Protein AF-A0A9X1B698-F1 (afdb_monomer)

Sequence (130 aa):
MTTLTLELSDTLVNRAGGAARTLHRPLEDVLAAMLDGVLPALDDVPDDMQAELVEMTWWDDATLMKAADALLSEAEQQRLAQFSVKAPLSDAEHAELDALRAEYGKITLRKARAMALLSIRSGQRLLADT

pLDDT: mean 89.61, std 9.72, range [42.75, 96.94]

Nearest PDB structures (foldseek):
  6aj4-assembly4_G  TM=5.627E-01  e=3.089E+00  Homo sapiens
  5lm5-assembly1_A  TM=5.470E-01  e=4.020E+00  Saccharomyces cerevisiae

Structure (mmCIF, N/CA/C/O backbone):
data_AF-A0A9X1B698-F1
#
_entry.id   AF-A0A9X1B698-F1
#
loop_
_atom_site.group_PDB
_atom_site.id
_atom_site.type_symbol
_atom_site.label_atom_id
_atom_site.label_alt_id
_atom_site.label_comp_id
_atom_site.label_asym_id
_atom_site.label_entity_id
_atom_site.label_seq_id
_atom_site.pdbx_PDB_ins_code
_atom_site.Cartn_x
_atom_site.Cartn_y
_atom_site.Cartn_z
_atom_site.occupancy
_atom_site.B_iso_or_equiv
_atom_site.auth_seq_id
_atom_site.auth_comp_id
_atom_site.auth_asym_id
_atom_site.auth_atom_id
_atom_site.pdbx_PDB_model_num
ATOM 1 N N . MET A 1 1 ? 3.261 -20.631 -21.103 1.00 68.75 1 MET A N 1
ATOM 2 C CA . MET A 1 1 ? 3.751 -19.263 -21.367 1.00 68.75 1 MET A CA 1
ATOM 3 C C . MET A 1 1 ? 2.838 -18.641 -22.400 1.00 68.75 1 MET A C 1
ATOM 5 O O . MET A 1 1 ? 2.509 -19.324 -23.363 1.00 68.75 1 MET A O 1
ATOM 9 N N . THR A 1 2 ? 2.406 -17.405 -22.173 1.00 83.88 2 THR A N 1
ATOM 10 C CA . THR A 1 2 ? 1.501 -16.677 -23.071 1.00 83.88 2 THR A CA 1
ATOM 11 C C . THR A 1 2 ? 2.274 -15.514 -23.678 1.00 83.88 2 THR A C 1
ATOM 13 O O . THR A 1 2 ? 2.942 -14.790 -22.946 1.00 83.88 2 THR A O 1
ATOM 16 N N . THR A 1 3 ? 2.209 -15.347 -24.998 1.00 85.88 3 THR A N 1
ATOM 17 C CA . THR A 1 3 ? 2.878 -14.249 -25.711 1.00 85.88 3 THR A CA 1
ATOM 18 C C . THR A 1 3 ? 1.846 -13.206 -26.113 1.00 85.88 3 THR A C 1
ATOM 20 O O . THR A 1 3 ? 0.818 -13.545 -26.697 1.00 85.88 3 THR A O 1
ATOM 23 N N . LEU A 1 4 ? 2.132 -11.943 -25.803 1.00 87.62 4 LEU A N 1
ATOM 24 C CA . LEU A 1 4 ? 1.308 -10.787 -26.140 1.00 87.62 4 LEU A CA 1
ATOM 25 C C . LEU A 1 4 ? 2.163 -9.786 -26.926 1.00 87.62 4 LEU A C 1
ATOM 27 O O . LEU A 1 4 ? 3.294 -9.504 -26.532 1.00 87.62 4 LEU A O 1
ATOM 31 N N . THR A 1 5 ? 1.624 -9.235 -28.011 1.00 91.75 5 THR A N 1
ATOM 32 C CA . THR A 1 5 ? 2.234 -8.108 -28.730 1.00 91.75 5 THR A CA 1
ATOM 33 C C . THR A 1 5 ? 1.588 -6.813 -28.251 1.00 91.75 5 THR A C 1
ATOM 35 O O . THR A 1 5 ? 0.363 -6.705 -28.230 1.00 91.75 5 THR A O 1
ATOM 38 N N . LEU A 1 6 ? 2.412 -5.846 -27.848 1.00 88.31 6 LEU A N 1
ATOM 39 C CA . LEU A 1 6 ? 1.985 -4.543 -27.345 1.00 88.31 6 LEU A CA 1
ATOM 40 C C . LEU A 1 6 ? 2.548 -3.440 -28.236 1.00 88.31 6 LEU A C 1
ATOM 42 O O . LEU A 1 6 ? 3.748 -3.417 -28.502 1.00 88.31 6 LEU A O 1
ATOM 46 N N . GLU A 1 7 ? 1.696 -2.498 -28.622 1.00 92.75 7 GLU A N 1
ATOM 47 C CA . GLU A 1 7 ? 2.129 -1.233 -29.213 1.00 92.75 7 GLU A CA 1
ATOM 48 C C . GLU A 1 7 ? 2.458 -0.259 -28.075 1.00 92.75 7 GLU A C 1
ATOM 50 O O . GLU A 1 7 ? 1.590 0.100 -27.276 1.00 92.75 7 GLU A O 1
ATOM 55 N N . LEU A 1 8 ? 3.727 0.137 -27.966 1.00 89.12 8 LEU A N 1
ATOM 56 C CA . LEU A 1 8 ? 4.228 1.033 -26.922 1.00 89.12 8 LEU A CA 1
ATOM 57 C C . LEU A 1 8 ? 4.744 2.324 -27.554 1.00 89.12 8 LEU A C 1
ATOM 59 O O . LEU A 1 8 ? 5.263 2.315 -28.666 1.00 89.12 8 LEU A O 1
ATOM 63 N N . SER A 1 9 ? 4.651 3.441 -26.832 1.00 93.19 9 SER A N 1
ATOM 64 C CA . SER A 1 9 ? 5.232 4.695 -27.316 1.00 93.19 9 SER A CA 1
ATOM 65 C C . SER A 1 9 ? 6.758 4.608 -27.390 1.00 93.19 9 SER A C 1
ATOM 67 O O . SER A 1 9 ? 7.401 4.025 -26.510 1.00 93.19 9 SER A O 1
ATOM 69 N N . ASP A 1 10 ? 7.355 5.275 -28.381 1.00 92.75 10 ASP A N 1
ATOM 70 C CA . ASP A 1 10 ? 8.815 5.347 -28.534 1.00 92.75 10 ASP A CA 1
ATOM 71 C C . ASP A 1 10 ? 9.502 5.835 -27.252 1.00 92.75 10 ASP A C 1
ATOM 73 O O . ASP A 1 10 ? 10.577 5.366 -26.878 1.00 92.75 10 ASP A O 1
ATOM 77 N N . THR A 1 11 ? 8.870 6.765 -26.531 1.00 91.75 11 THR A N 1
ATOM 78 C CA . THR A 1 11 ? 9.372 7.269 -25.248 1.00 91.75 11 THR A CA 1
ATOM 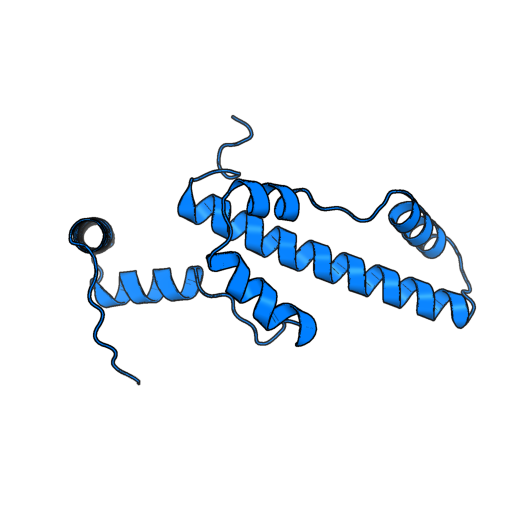79 C C . THR A 1 11 ? 9.497 6.158 -24.204 1.00 91.75 11 THR A C 1
ATOM 81 O O . THR A 1 11 ? 10.506 6.100 -23.496 1.00 91.75 11 THR A O 1
ATOM 84 N N . LEU A 1 12 ? 8.501 5.273 -24.104 1.00 88.50 12 LEU A N 1
ATOM 85 C CA . LEU A 1 12 ? 8.515 4.164 -23.153 1.00 88.50 12 LEU A CA 1
ATOM 86 C C . LEU A 1 12 ? 9.550 3.107 -23.552 1.00 88.50 12 LEU A C 1
ATOM 88 O O . LEU A 1 12 ? 10.337 2.683 -22.703 1.00 88.50 12 LEU A O 1
ATOM 92 N N . VAL A 1 13 ? 9.609 2.751 -24.839 1.00 92.38 13 VAL A N 1
ATOM 93 C CA . VAL A 1 13 ? 10.596 1.797 -25.374 1.00 92.38 13 VAL A CA 1
ATOM 94 C C . VAL A 1 13 ? 12.021 2.293 -25.125 1.00 92.38 13 VAL A C 1
ATOM 96 O O . VAL A 1 13 ? 12.866 1.540 -24.642 1.00 92.38 13 VAL A O 1
ATOM 99 N N . ASN A 1 14 ? 12.288 3.579 -25.364 1.00 92.69 14 ASN A N 1
ATOM 100 C CA . ASN A 1 14 ? 13.604 4.170 -25.128 1.00 92.69 14 ASN A CA 1
ATOM 101 C C . ASN A 1 14 ? 13.995 4.168 -23.644 1.00 92.69 14 ASN A C 1
ATOM 103 O O . ASN A 1 14 ? 15.144 3.857 -23.315 1.00 92.69 14 ASN A O 1
ATOM 107 N N . ARG A 1 15 ? 13.051 4.474 -22.742 1.00 89.75 15 ARG A N 1
ATOM 108 C CA . ARG A 1 15 ? 13.283 4.444 -21.289 1.00 89.75 15 ARG A CA 1
ATOM 109 C C . ARG A 1 15 ? 13.585 3.026 -20.803 1.00 89.75 15 ARG A C 1
ATOM 111 O O . ARG A 1 15 ? 14.597 2.819 -20.133 1.00 89.75 15 ARG A O 1
ATOM 118 N N . ALA A 1 16 ? 12.749 2.057 -21.175 1.00 91.12 16 ALA A N 1
ATOM 119 C CA . ALA A 1 16 ? 12.940 0.655 -20.814 1.00 91.12 16 ALA A CA 1
ATOM 120 C C . ALA A 1 16 ? 14.239 0.090 -21.417 1.00 91.12 16 ALA A C 1
ATOM 122 O O . ALA A 1 16 ? 15.006 -0.572 -20.722 1.00 91.12 16 ALA A O 1
ATOM 123 N N . GLY A 1 17 ? 14.558 0.446 -22.667 1.00 93.19 17 GLY A N 1
ATOM 124 C CA . GLY A 1 17 ? 15.819 0.089 -23.318 1.00 93.19 17 GLY A CA 1
ATOM 125 C C . GLY A 1 17 ? 17.049 0.686 -22.629 1.00 93.19 17 GLY A C 1
ATOM 126 O O . GLY A 1 17 ? 18.099 0.047 -22.580 1.00 93.19 17 GLY A O 1
ATOM 127 N N . GLY A 1 18 ? 16.932 1.891 -22.061 1.00 92.81 18 GLY A N 1
ATOM 128 C CA . GLY A 1 18 ? 17.961 2.479 -21.202 1.00 92.81 18 GLY A CA 1
ATOM 129 C C . GLY A 1 18 ? 18.237 1.616 -19.972 1.00 92.81 18 GLY A C 1
ATOM 130 O O . GLY A 1 18 ? 19.379 1.216 -19.756 1.00 92.81 18 GLY A O 1
ATOM 131 N N . ALA A 1 19 ? 17.186 1.260 -19.230 1.00 91.00 19 ALA A N 1
ATOM 132 C CA . ALA A 1 19 ? 17.294 0.387 -18.061 1.00 91.00 19 ALA A CA 1
ATOM 133 C C . ALA A 1 19 ? 17.860 -0.999 -18.417 1.00 91.00 19 ALA A C 1
ATOM 135 O O . ALA A 1 19 ? 18.759 -1.483 -17.735 1.00 91.00 19 ALA A O 1
ATOM 136 N N . ALA A 1 20 ? 17.406 -1.601 -19.519 1.00 94.75 20 ALA A N 1
ATOM 137 C CA . ALA A 1 20 ? 17.899 -2.882 -20.027 1.00 94.75 20 ALA A CA 1
ATOM 138 C C . ALA A 1 20 ? 19.412 -2.866 -20.291 1.00 94.75 20 ALA A C 1
ATOM 140 O O . ALA A 1 20 ? 20.134 -3.756 -19.839 1.00 94.75 20 ALA A O 1
ATOM 141 N N . ARG A 1 21 ? 19.921 -1.807 -20.939 1.00 96.06 21 ARG A N 1
ATOM 142 C CA . ARG A 1 21 ? 21.364 -1.634 -21.166 1.00 96.06 21 ARG A CA 1
ATOM 143 C C . ARG A 1 21 ? 22.139 -1.454 -19.864 1.00 96.06 21 ARG A C 1
ATOM 145 O O . ARG A 1 21 ? 23.179 -2.083 -19.708 1.00 96.06 21 ARG A O 1
ATOM 152 N N . THR A 1 22 ? 21.639 -0.631 -18.940 1.00 95.38 22 THR A N 1
ATOM 153 C CA . THR A 1 22 ? 22.283 -0.391 -17.636 1.00 95.38 22 THR A CA 1
ATOM 154 C C . THR A 1 22 ? 22.335 -1.651 -16.776 1.00 95.38 22 THR A C 1
ATOM 156 O O . THR A 1 22 ? 23.330 -1.893 -16.101 1.00 95.38 22 THR A O 1
ATOM 159 N N . LEU A 1 23 ? 21.274 -2.457 -16.800 1.00 92.38 23 LEU A N 1
ATOM 160 C CA . LEU A 1 23 ? 21.160 -3.681 -16.008 1.00 92.38 23 LEU A CA 1
ATOM 161 C C . LEU A 1 23 ? 21.742 -4.913 -16.713 1.00 92.38 23 LEU A C 1
ATOM 163 O O . LEU A 1 23 ? 21.745 -5.989 -16.120 1.00 92.38 23 LEU A O 1
ATOM 167 N N . HIS A 1 24 ? 22.209 -4.772 -17.960 1.00 95.12 24 HIS A N 1
ATOM 168 C CA . HIS A 1 24 ? 22.626 -5.877 -18.827 1.00 95.12 24 HIS A CA 1
ATOM 169 C C . HIS A 1 24 ? 21.574 -6.995 -18.920 1.00 95.12 24 HIS A C 1
ATOM 171 O O . HIS A 1 24 ? 21.894 -8.179 -18.827 1.00 95.12 24 HIS A O 1
ATOM 177 N N . ARG A 1 25 ? 20.304 -6.610 -19.095 1.00 94.81 25 ARG A N 1
ATOM 178 C CA . ARG A 1 25 ? 19.171 -7.537 -19.220 1.00 94.81 25 ARG A CA 1
ATOM 179 C C . ARG A 1 25 ? 18.447 -7.370 -20.555 1.00 94.81 25 ARG A C 1
ATOM 181 O O . ARG A 1 25 ? 18.474 -6.271 -21.112 1.00 94.81 25 ARG A O 1
ATOM 188 N N . PRO A 1 26 ? 17.787 -8.426 -21.060 1.00 94.69 26 PRO A N 1
ATOM 189 C CA . PRO A 1 26 ? 16.848 -8.311 -22.170 1.00 94.69 26 PRO A CA 1
ATOM 190 C C . PRO A 1 26 ? 15.742 -7.290 -21.870 1.00 94.69 26 PRO A C 1
ATOM 192 O O . PRO A 1 26 ? 15.358 -7.087 -20.715 1.00 94.69 26 PRO A O 1
ATOM 195 N N . LEU A 1 27 ? 15.234 -6.628 -22.911 1.00 91.44 27 LEU A N 1
ATOM 196 C CA . LEU A 1 27 ? 14.196 -5.604 -22.763 1.00 91.44 27 LEU A CA 1
ATOM 197 C C . LEU A 1 27 ? 12.900 -6.213 -22.215 1.00 91.44 27 LEU A C 1
ATOM 199 O O . LEU A 1 27 ? 12.253 -5.620 -21.355 1.00 91.44 27 LEU A O 1
ATOM 203 N N . GLU A 1 28 ? 12.552 -7.400 -22.699 1.00 91.62 28 GLU A N 1
ATOM 204 C CA . GLU A 1 28 ? 11.397 -8.179 -22.279 1.00 91.62 28 GLU A CA 1
ATOM 205 C C . GLU A 1 28 ? 11.434 -8.514 -20.785 1.00 91.62 28 GLU A C 1
ATOM 207 O O . GLU A 1 28 ? 10.413 -8.372 -20.119 1.00 91.62 28 GLU A O 1
ATOM 212 N N . ASP A 1 29 ? 12.605 -8.845 -20.234 1.00 91.62 29 ASP A N 1
ATOM 213 C CA . ASP A 1 29 ? 12.763 -9.152 -18.809 1.00 91.62 29 ASP A CA 1
ATOM 214 C C . ASP A 1 29 ? 12.543 -7.905 -17.950 1.00 91.62 29 ASP A C 1
ATOM 216 O O . ASP A 1 29 ? 11.907 -7.965 -16.898 1.00 91.62 29 ASP A O 1
ATOM 220 N N . VAL A 1 30 ? 13.052 -6.755 -18.403 1.00 91.25 30 VAL A N 1
ATOM 221 C CA . VAL A 1 30 ? 12.843 -5.475 -17.715 1.00 91.25 30 VAL A CA 1
ATOM 222 C C . VAL A 1 30 ? 11.370 -5.082 -17.750 1.00 91.25 30 VAL A C 1
ATOM 224 O O . VAL A 1 30 ? 10.819 -4.700 -16.720 1.00 91.25 30 VAL A O 1
ATOM 227 N N . LEU A 1 31 ? 10.721 -5.186 -18.913 1.00 90.56 31 LEU A N 1
ATOM 228 C CA . LEU A 1 31 ? 9.301 -4.868 -19.056 1.00 90.56 31 LEU A CA 1
ATOM 229 C C . LEU A 1 31 ? 8.428 -5.810 -18.220 1.00 90.56 31 LEU A C 1
ATOM 231 O O . LEU A 1 31 ? 7.538 -5.331 -17.522 1.00 90.56 31 LEU A O 1
ATOM 235 N N . ALA A 1 32 ? 8.706 -7.116 -18.236 1.00 89.38 32 ALA A N 1
ATOM 236 C CA . ALA A 1 32 ? 7.987 -8.097 -17.431 1.00 89.38 32 ALA A CA 1
ATOM 237 C C . ALA A 1 32 ? 8.120 -7.800 -15.931 1.00 89.38 32 ALA A C 1
ATOM 239 O O . ALA A 1 32 ? 7.109 -7.728 -15.241 1.00 89.38 32 ALA A O 1
ATOM 240 N N . ALA A 1 33 ? 9.337 -7.537 -15.443 1.00 86.62 33 ALA A N 1
ATOM 241 C CA . ALA A 1 33 ? 9.564 -7.198 -14.038 1.00 86.62 33 ALA A CA 1
ATOM 242 C C . ALA A 1 33 ? 8.873 -5.885 -13.622 1.00 86.62 33 ALA A C 1
ATOM 244 O O . ALA A 1 33 ? 8.347 -5.785 -12.516 1.00 86.62 33 ALA A O 1
ATOM 245 N N . MET A 1 34 ? 8.845 -4.872 -14.498 1.00 85.25 34 MET A N 1
ATOM 246 C CA . MET A 1 34 ? 8.114 -3.632 -14.210 1.00 85.25 34 MET A CA 1
ATOM 247 C C . MET A 1 34 ? 6.598 -3.846 -14.190 1.00 85.25 34 MET A C 1
ATOM 249 O O . MET A 1 34 ? 5.924 -3.278 -13.334 1.00 85.25 34 MET A O 1
ATOM 253 N N . LEU A 1 35 ? 6.058 -4.654 -15.108 1.00 85.62 35 LEU A N 1
ATOM 254 C CA . LEU A 1 35 ? 4.634 -4.996 -15.122 1.00 85.62 35 LEU A CA 1
ATOM 255 C C . LEU A 1 35 ? 4.237 -5.776 -13.865 1.00 85.62 35 LEU A C 1
ATOM 257 O O . LEU A 1 35 ? 3.212 -5.452 -13.274 1.00 85.62 35 LEU A O 1
ATOM 261 N N . ASP A 1 36 ? 5.073 -6.718 -13.426 1.00 82.94 36 ASP A N 1
ATOM 262 C CA . ASP A 1 36 ? 4.875 -7.492 -12.193 1.00 82.94 36 ASP A CA 1
ATOM 263 C C . ASP A 1 36 ? 4.856 -6.591 -10.946 1.00 82.94 36 ASP A C 1
ATOM 265 O O . ASP A 1 36 ? 4.021 -6.749 -10.065 1.00 82.94 36 ASP A O 1
ATOM 269 N N . GLY A 1 37 ? 5.712 -5.563 -10.903 1.00 76.81 37 GLY A N 1
ATOM 270 C CA . GLY A 1 37 ? 5.705 -4.585 -9.809 1.00 76.81 37 GLY A CA 1
ATOM 271 C C . GLY A 1 37 ? 4.524 -3.603 -9.834 1.00 76.81 37 GLY A C 1
ATOM 272 O O . GLY A 1 37 ? 4.135 -3.070 -8.793 1.00 76.81 37 GLY A O 1
ATOM 273 N N . VAL A 1 38 ? 3.957 -3.321 -11.012 1.00 79.06 38 VAL A N 1
ATOM 274 C CA . VAL A 1 38 ? 2.838 -2.373 -11.165 1.00 79.06 38 VAL A CA 1
ATOM 275 C C . VAL A 1 38 ? 1.490 -3.055 -10.973 1.00 79.06 38 VAL A C 1
ATOM 277 O O . VAL A 1 38 ? 0.577 -2.442 -10.410 1.00 79.06 38 VAL A O 1
ATOM 280 N N . LEU A 1 39 ? 1.330 -4.292 -11.432 1.00 82.06 39 LEU A N 1
ATOM 281 C CA . LEU A 1 39 ? 0.098 -5.053 -11.263 1.00 82.06 39 LEU A CA 1
ATOM 282 C C . LEU A 1 39 ? 0.046 -5.619 -9.836 1.00 82.06 39 LEU A C 1
ATOM 284 O O . LEU A 1 39 ? 1.009 -6.227 -9.385 1.00 82.06 39 LEU A O 1
ATOM 288 N N . PRO A 1 40 ? -1.036 -5.385 -9.077 1.00 78.44 40 PRO A N 1
ATOM 289 C CA . PRO A 1 40 ? -1.120 -5.899 -7.721 1.00 78.44 40 PRO A CA 1
ATOM 290 C C . PRO A 1 40 ? -1.304 -7.420 -7.760 1.00 78.44 40 PRO A C 1
ATOM 292 O O . PRO A 1 40 ? -2.126 -7.921 -8.527 1.00 78.44 40 PRO A O 1
ATOM 295 N N . ALA A 1 41 ? -0.593 -8.144 -6.897 1.00 81.94 41 ALA A N 1
ATOM 296 C CA . ALA A 1 41 ? -0.978 -9.510 -6.562 1.00 81.94 41 ALA A CA 1
ATOM 297 C C . ALA A 1 41 ? -2.317 -9.466 -5.809 1.00 81.94 41 ALA A C 1
ATOM 299 O O . ALA A 1 41 ? -2.471 -8.686 -4.866 1.00 81.94 41 ALA A O 1
ATOM 300 N N . LEU A 1 42 ? -3.289 -10.261 -6.255 1.00 85.25 42 LEU A N 1
ATOM 301 C CA . LEU A 1 42 ? -4.653 -10.253 -5.716 1.00 85.25 42 LEU A CA 1
ATOM 302 C C . LEU A 1 42 ? -4.987 -11.501 -4.891 1.00 85.25 42 LEU A C 1
ATOM 304 O O . LEU A 1 42 ? -6.062 -11.545 -4.307 1.00 85.25 42 LEU A O 1
ATOM 308 N N . ASP A 1 43 ? -4.078 -12.478 -4.812 1.00 84.75 43 ASP A N 1
ATOM 309 C CA . ASP A 1 43 ? -4.343 -13.795 -4.211 1.00 84.75 43 ASP A CA 1
ATOM 310 C C . ASP A 1 43 ? -4.795 -13.713 -2.740 1.00 84.75 43 ASP A C 1
ATOM 312 O O . ASP A 1 43 ? -5.660 -14.476 -2.318 1.00 84.75 43 ASP A O 1
ATOM 316 N N . ASP A 1 44 ? -4.261 -12.749 -1.982 1.00 84.75 44 ASP A N 1
ATOM 317 C CA . ASP A 1 44 ? -4.591 -12.515 -0.567 1.00 84.75 44 ASP A CA 1
ATOM 318 C C . ASP A 1 44 ? -5.516 -11.296 -0.350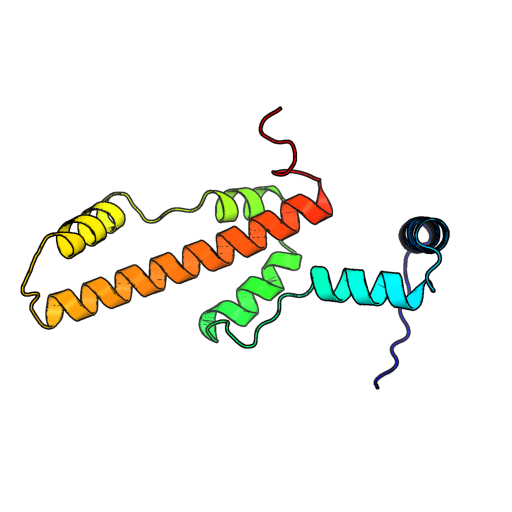 1.00 84.75 44 ASP A C 1
ATOM 320 O O . ASP A 1 44 ? -5.711 -10.836 0.780 1.00 84.75 44 ASP A O 1
ATOM 324 N N . VAL A 1 45 ? -6.069 -10.723 -1.425 1.00 87.81 45 VAL A N 1
ATOM 325 C CA . VAL A 1 45 ? -6.932 -9.536 -1.360 1.00 87.81 45 VAL A CA 1
ATOM 326 C C . VAL A 1 45 ? -8.402 -9.964 -1.256 1.00 87.81 45 VAL A C 1
ATOM 328 O O . VAL A 1 45 ? -8.863 -10.743 -2.093 1.00 87.81 45 VAL A O 1
ATOM 331 N N . PRO A 1 46 ? -9.181 -9.411 -0.304 1.00 90.94 46 PRO A N 1
ATOM 332 C CA . PRO A 1 46 ? -10.624 -9.631 -0.239 1.00 90.94 46 PRO A CA 1
ATOM 333 C C . PRO A 1 46 ? -11.328 -9.342 -1.572 1.00 90.94 46 PRO A C 1
ATOM 335 O O . PRO A 1 46 ? -11.056 -8.323 -2.210 1.00 90.94 46 PRO A O 1
ATOM 338 N N . ASP A 1 47 ? -12.254 -10.214 -1.982 1.00 90.31 47 ASP A N 1
ATOM 339 C CA . ASP A 1 47 ? -12.955 -10.115 -3.274 1.00 90.31 47 ASP A CA 1
ATOM 340 C C . ASP A 1 47 ? -13.618 -8.744 -3.495 1.00 90.31 47 ASP A C 1
ATOM 342 O O . ASP A 1 47 ? -13.626 -8.222 -4.611 1.00 90.31 47 ASP A O 1
ATOM 346 N N . ASP A 1 48 ? -14.127 -8.123 -2.425 1.00 91.88 48 ASP A N 1
ATOM 347 C CA . ASP A 1 48 ? -14.767 -6.805 -2.462 1.00 91.88 48 ASP A CA 1
ATOM 348 C C . ASP A 1 48 ? -13.791 -5.649 -2.746 1.00 91.88 48 ASP A C 1
ATOM 350 O O . ASP A 1 48 ? -14.227 -4.551 -3.089 1.00 91.88 48 ASP A O 1
ATOM 354 N N . MET A 1 49 ? -12.480 -5.887 -2.649 1.00 94.12 49 MET A N 1
ATOM 355 C CA . MET A 1 49 ? -11.433 -4.893 -2.891 1.00 94.12 49 MET A CA 1
ATOM 356 C C . MET A 1 49 ? -10.645 -5.108 -4.181 1.00 94.12 49 MET A C 1
ATOM 358 O O . MET A 1 49 ? -10.023 -4.164 -4.668 1.00 94.12 49 MET A O 1
ATOM 362 N N . GLN A 1 50 ? -10.636 -6.320 -4.741 1.00 92.94 50 GLN A N 1
ATOM 363 C CA . GLN A 1 50 ? -9.784 -6.657 -5.889 1.00 92.94 50 GLN A CA 1
ATOM 364 C C . GLN A 1 50 ? -10.003 -5.711 -7.076 1.00 92.94 50 GLN A C 1
ATOM 366 O O . GLN A 1 50 ? -9.043 -5.165 -7.623 1.00 92.94 50 GLN A O 1
ATOM 371 N N . ALA A 1 51 ? -11.268 -5.470 -7.435 1.00 92.88 51 ALA A N 1
ATOM 372 C CA . ALA A 1 51 ? -11.620 -4.574 -8.533 1.00 92.88 51 ALA A CA 1
ATOM 373 C C . ALA A 1 51 ? -11.142 -3.136 -8.274 1.00 92.88 51 ALA A C 1
ATOM 375 O O . ALA A 1 51 ? -10.523 -2.532 -9.147 1.00 92.88 51 ALA A O 1
ATOM 376 N N . GLU A 1 52 ? -11.358 -2.621 -7.061 1.00 94.88 52 GLU A N 1
ATOM 377 C CA . GLU A 1 52 ? -10.934 -1.274 -6.676 1.00 94.88 52 GLU A CA 1
ATOM 378 C C . GLU A 1 52 ? -9.407 -1.133 -6.735 1.00 94.88 52 GLU A C 1
ATOM 380 O O . GLU A 1 52 ? -8.903 -0.206 -7.363 1.00 94.88 52 GLU A O 1
ATOM 385 N N . LEU A 1 53 ? -8.646 -2.067 -6.150 1.00 94.00 53 LEU A N 1
ATOM 386 C CA . LEU A 1 53 ? -7.176 -1.995 -6.133 1.00 94.00 53 LEU A CA 1
ATOM 387 C C . LEU A 1 53 ? -6.560 -2.032 -7.540 1.00 94.00 53 LEU A C 1
ATOM 389 O O . LEU A 1 53 ? -5.504 -1.426 -7.776 1.00 94.00 53 LEU A O 1
ATOM 393 N N . VAL A 1 54 ? -7.212 -2.727 -8.476 1.00 92.69 54 VAL A N 1
ATOM 394 C CA . VAL A 1 54 ? -6.856 -2.702 -9.898 1.00 92.69 54 VAL A CA 1
ATOM 395 C C . VAL A 1 54 ? -7.220 -1.349 -10.506 1.00 92.69 54 VAL A C 1
ATOM 397 O O . VAL A 1 54 ? -6.357 -0.720 -11.123 1.00 92.69 54 VAL A O 1
ATOM 400 N N . GLU A 1 55 ? -8.440 -0.863 -10.276 1.00 94.00 55 GLU A N 1
ATOM 401 C CA . GLU A 1 55 ? -8.945 0.420 -10.781 1.00 94.00 55 GLU A CA 1
ATOM 402 C C . GLU A 1 55 ? -8.111 1.623 -10.313 1.00 94.00 55 GLU A C 1
ATOM 404 O O . GLU A 1 55 ? -7.909 2.566 -11.079 1.00 94.00 55 GLU A O 1
ATOM 409 N N . MET A 1 56 ? -7.515 1.556 -9.117 1.00 94.56 56 MET A N 1
ATOM 410 C CA . MET A 1 56 ? -6.569 2.561 -8.612 1.00 94.56 56 MET A CA 1
ATOM 411 C C . MET A 1 56 ? -5.412 2.838 -9.580 1.00 94.56 56 MET A C 1
ATOM 413 O O . MET A 1 56 ? -4.833 3.924 -9.573 1.00 94.56 56 MET A O 1
ATOM 417 N N . THR A 1 57 ? -5.085 1.889 -10.461 1.00 91.19 57 THR A N 1
ATOM 418 C CA . THR A 1 57 ? -4.099 2.085 -11.532 1.00 91.19 57 THR A CA 1
ATOM 419 C C . THR A 1 57 ? -4.500 3.223 -12.483 1.00 91.19 57 THR A C 1
ATOM 421 O O . THR A 1 57 ? -3.637 3.827 -13.112 1.00 91.19 57 THR A O 1
ATOM 424 N N . TRP A 1 58 ? -5.767 3.599 -12.568 1.00 92.81 58 TRP A N 1
ATOM 425 C CA . TRP A 1 58 ? -6.222 4.713 -13.402 1.00 92.81 58 TRP A CA 1
ATOM 426 C C . TRP A 1 58 ? -6.599 5.964 -12.605 1.00 92.81 58 TRP A C 1
ATOM 428 O O . TRP A 1 58 ? -6.997 6.959 -13.205 1.00 92.81 58 TRP A O 1
ATOM 438 N N . TRP A 1 59 ? -6.437 5.957 -11.280 1.00 94.88 59 TRP A N 1
ATOM 439 C CA . TRP A 1 59 ? -6.654 7.152 -10.467 1.00 94.88 59 TRP A CA 1
ATOM 440 C C . TRP A 1 59 ? -5.547 8.186 -10.687 1.00 94.88 59 TRP A C 1
ATOM 442 O O . TRP A 1 59 ? -4.393 7.842 -10.971 1.00 94.88 59 TRP A O 1
ATOM 452 N N . ASP A 1 60 ? -5.912 9.459 -10.532 1.00 94.44 60 ASP A N 1
ATOM 453 C CA . ASP A 1 60 ? -4.962 10.567 -10.528 1.00 94.44 60 ASP A CA 1
ATOM 454 C C . ASP A 1 60 ? -4.185 10.659 -9.203 1.00 94.44 60 ASP A C 1
ATOM 456 O O . ASP A 1 60 ? -4.595 10.129 -8.165 1.00 94.44 60 ASP A O 1
ATOM 460 N N . ASP A 1 61 ? -3.047 11.357 -9.230 1.00 94.00 61 ASP A N 1
ATOM 461 C CA . ASP A 1 61 ? -2.164 11.497 -8.067 1.00 94.00 61 ASP A CA 1
ATOM 462 C C . ASP A 1 61 ? -2.875 12.152 -6.866 1.00 94.00 61 ASP A C 1
ATOM 464 O O . ASP A 1 61 ? -2.590 11.808 -5.721 1.00 94.00 61 ASP A O 1
ATOM 468 N N . ALA A 1 62 ? -3.843 13.049 -7.093 1.00 93.62 62 ALA A N 1
ATOM 469 C CA . ALA A 1 62 ? -4.591 13.705 -6.017 1.00 93.62 62 ALA A CA 1
ATOM 470 C C . ALA A 1 62 ? -5.517 12.727 -5.272 1.00 93.62 62 ALA A C 1
ATOM 472 O O . ALA A 1 62 ? -5.603 12.751 -4.041 1.00 93.62 62 ALA A O 1
ATOM 473 N N . THR A 1 63 ? -6.198 11.854 -6.009 1.00 96.38 63 THR A N 1
ATOM 474 C CA . THR A 1 63 ? -7.067 10.805 -5.465 1.00 96.38 63 THR A CA 1
ATOM 475 C C . THR A 1 63 ? -6.238 9.740 -4.760 1.00 96.38 63 THR A C 1
ATOM 477 O O . THR A 1 63 ? -6.573 9.336 -3.645 1.00 96.38 63 THR A O 1
ATOM 480 N N . LEU A 1 64 ? -5.106 9.351 -5.353 1.00 95.31 64 LEU A N 1
ATOM 481 C CA . LEU A 1 64 ? -4.146 8.459 -4.710 1.00 95.31 64 LEU A CA 1
ATOM 482 C C . LEU A 1 64 ? -3.608 9.069 -3.410 1.00 95.31 64 LEU A C 1
ATOM 484 O O . LEU A 1 64 ? -3.550 8.369 -2.405 1.00 95.31 64 LEU A O 1
ATOM 488 N N . MET A 1 65 ? -3.291 10.367 -3.377 1.00 94.50 65 MET A N 1
ATOM 489 C CA . MET A 1 65 ? -2.824 11.021 -2.151 1.00 94.50 65 MET A CA 1
ATOM 490 C C . MET A 1 65 ? -3.874 10.957 -1.038 1.00 94.50 65 MET A C 1
ATOM 492 O O . MET A 1 65 ? -3.554 10.554 0.076 1.00 94.50 65 MET A O 1
ATOM 496 N N . LYS A 1 66 ? -5.147 11.238 -1.354 1.00 95.81 66 LYS A N 1
ATOM 497 C CA . LYS A 1 66 ? -6.253 11.098 -0.390 1.00 95.81 66 LYS A CA 1
ATOM 498 C C . LYS A 1 66 ? -6.368 9.676 0.157 1.00 95.81 66 LYS A C 1
ATOM 500 O O . LYS A 1 66 ? -6.514 9.503 1.361 1.00 95.81 66 LYS A O 1
ATOM 505 N N . ALA A 1 67 ? -6.280 8.663 -0.706 1.00 95.94 67 ALA A N 1
ATOM 506 C CA . ALA A 1 67 ? -6.300 7.264 -0.278 1.00 95.94 67 ALA A CA 1
ATOM 507 C C . ALA A 1 67 ? -5.077 6.908 0.583 1.00 95.94 67 ALA A C 1
ATOM 509 O O . ALA A 1 67 ? -5.176 6.141 1.538 1.00 95.94 67 ALA A O 1
ATOM 510 N N . ALA A 1 68 ? -3.924 7.496 0.275 1.00 94.81 68 ALA A N 1
ATOM 511 C CA . ALA A 1 68 ? -2.683 7.284 0.998 1.00 94.81 68 ALA A CA 1
ATOM 512 C C . ALA A 1 68 ? -2.645 8.007 2.367 1.00 94.81 68 ALA A C 1
ATOM 514 O O . ALA A 1 68 ? -1.876 7.610 3.250 1.00 94.81 68 ALA A O 1
ATOM 515 N N . ASP A 1 69 ? -3.470 9.039 2.556 1.00 94.06 69 ASP A N 1
ATOM 516 C CA . ASP A 1 69 ? -3.683 9.760 3.821 1.00 94.06 69 ASP A CA 1
ATOM 517 C C . ASP A 1 69 ? -4.907 9.282 4.605 1.00 94.06 69 ASP A C 1
ATOM 519 O O . ASP A 1 69 ? -5.130 9.728 5.730 1.00 94.06 69 ASP A O 1
ATOM 523 N N . ALA A 1 70 ? -5.683 8.353 4.045 1.00 94.94 70 ALA A N 1
ATOM 524 C CA . ALA A 1 70 ? -6.867 7.827 4.697 1.00 94.94 70 ALA A CA 1
ATOM 525 C C . ALA A 1 70 ? -6.520 7.169 6.043 1.00 94.94 70 ALA A C 1
ATOM 527 O O . ALA A 1 70 ? -5.540 6.428 6.184 1.00 94.94 70 ALA A O 1
ATOM 528 N N . LEU A 1 71 ? -7.366 7.447 7.029 1.00 94.25 71 LEU A N 1
ATOM 529 C CA . LEU A 1 71 ? -7.333 6.896 8.376 1.00 94.25 71 LEU A CA 1
ATOM 530 C C . LEU A 1 71 ? -8.767 6.551 8.778 1.00 94.25 71 LEU A C 1
ATOM 532 O O . LEU A 1 71 ? -9.718 7.121 8.241 1.00 94.25 71 LEU A O 1
ATOM 536 N N . LEU A 1 72 ? -8.915 5.647 9.746 1.00 94.12 72 LEU A N 1
ATOM 537 C CA . LEU A 1 72 ? -10.186 5.489 10.453 1.00 94.12 72 LEU A CA 1
ATOM 538 C C . LEU A 1 72 ? -10.631 6.837 11.030 1.00 94.12 72 LEU A C 1
ATOM 540 O O . LEU A 1 72 ? -9.789 7.662 11.402 1.00 94.12 72 LEU A O 1
ATOM 544 N N . SER A 1 73 ? -11.938 7.042 11.167 1.00 95.44 73 SER A N 1
ATOM 545 C CA . SER A 1 73 ? -12.447 8.213 11.879 1.00 95.44 73 SER A CA 1
ATOM 546 C C . SER A 1 73 ? -11.964 8.222 13.333 1.00 95.44 73 SER A C 1
ATOM 548 O O . SER A 1 73 ? -11.665 7.179 13.918 1.00 95.44 73 SER A O 1
ATOM 550 N N . GLU A 1 74 ? -11.911 9.401 13.956 1.00 95.38 74 GLU A N 1
ATOM 551 C CA . GLU A 1 74 ? -11.504 9.518 15.363 1.00 95.38 74 GLU A CA 1
ATOM 552 C C . GLU A 1 74 ? -12.362 8.644 16.289 1.00 95.38 74 GLU A C 1
ATOM 554 O O . GLU A 1 74 ? -11.842 8.020 17.213 1.00 95.38 74 GLU A O 1
ATOM 559 N N . ALA A 1 75 ? -13.665 8.543 16.008 1.00 95.94 75 ALA A N 1
ATOM 560 C CA . ALA A 1 75 ? -14.582 7.698 16.764 1.00 95.94 75 ALA A CA 1
ATOM 561 C C . ALA A 1 75 ? -14.209 6.210 16.652 1.00 95.94 75 ALA A C 1
ATOM 563 O O . ALA A 1 75 ? -14.129 5.516 17.664 1.00 95.94 75 ALA A O 1
ATOM 564 N N . GLU A 1 76 ? -13.924 5.721 15.446 1.00 96.12 76 GLU A N 1
ATOM 565 C CA . GLU A 1 76 ? -13.520 4.329 15.212 1.00 96.12 76 GLU A CA 1
ATOM 566 C C . GLU A 1 76 ? -12.162 4.014 15.849 1.00 96.12 76 GLU A C 1
ATOM 568 O O . GLU A 1 76 ? -12.007 2.966 16.478 1.00 96.12 76 GLU A O 1
ATOM 573 N N . GLN A 1 77 ? -11.198 4.938 15.768 1.00 94.81 77 GLN A N 1
ATOM 574 C CA . GLN A 1 77 ? -9.903 4.795 16.442 1.00 94.81 77 GLN A CA 1
ATOM 575 C C . GLN A 1 77 ? -10.070 4.692 17.963 1.00 94.81 77 GLN A C 1
ATOM 577 O O . GLN A 1 77 ? -9.467 3.827 18.604 1.00 94.81 77 GLN A O 1
ATOM 582 N N . GLN A 1 78 ? -10.925 5.538 18.547 1.00 95.06 78 GLN A N 1
ATOM 583 C CA . GLN A 1 78 ? -11.238 5.487 19.974 1.00 95.06 78 GLN A CA 1
ATOM 584 C C . GLN A 1 78 ? -11.917 4.170 20.361 1.00 95.06 78 GLN A C 1
ATOM 586 O O . GLN A 1 78 ? -11.554 3.584 21.381 1.00 95.06 78 GLN A O 1
ATOM 591 N N . ARG A 1 79 ? -12.864 3.669 19.556 1.00 95.06 79 ARG A N 1
ATOM 592 C CA . ARG A 1 79 ? -13.511 2.367 19.802 1.00 95.06 79 ARG A CA 1
ATOM 593 C C . ARG A 1 79 ? -12.507 1.217 19.750 1.00 95.06 79 ARG A C 1
ATOM 595 O O . ARG A 1 79 ? -12.484 0.394 20.663 1.00 95.06 79 ARG A O 1
ATOM 602 N N . LEU A 1 80 ? -11.613 1.205 18.762 1.00 94.00 80 LEU A N 1
ATOM 603 C CA . LEU A 1 80 ? -10.557 0.194 18.654 1.00 94.00 80 LEU A CA 1
ATOM 604 C C . LEU A 1 80 ? -9.616 0.214 19.877 1.00 94.00 80 LEU A C 1
ATOM 606 O O . LEU A 1 80 ? -9.260 -0.835 20.426 1.00 94.00 80 LEU A O 1
ATOM 610 N N . ALA A 1 81 ? -9.257 1.411 20.354 1.00 93.75 81 ALA A N 1
ATOM 611 C CA . ALA A 1 81 ? -8.448 1.587 21.559 1.00 93.75 81 ALA A CA 1
ATOM 612 C C . ALA A 1 81 ? -9.176 1.104 22.828 1.00 93.75 81 ALA A C 1
ATOM 614 O O . ALA A 1 81 ? -8.567 0.443 23.669 1.00 93.75 81 ALA A O 1
ATOM 615 N N . GLN A 1 82 ? -10.482 1.366 22.950 1.00 94.19 82 GLN A N 1
ATOM 616 C CA . GLN A 1 82 ? -11.305 0.874 24.064 1.00 94.19 82 GLN A CA 1
ATOM 617 C C . GLN A 1 82 ? -11.333 -0.658 24.118 1.00 94.19 82 GLN A C 1
ATOM 619 O O . GLN A 1 82 ? -11.162 -1.237 25.192 1.00 94.19 82 GLN A O 1
ATOM 624 N N . PHE A 1 83 ? -11.494 -1.325 22.972 1.00 94.19 83 PHE A N 1
ATOM 625 C CA . PHE A 1 83 ? -11.479 -2.788 22.911 1.00 94.19 83 PHE A CA 1
ATOM 626 C C . PHE A 1 83 ? -10.110 -3.394 23.232 1.00 94.19 83 PHE A C 1
ATOM 628 O O . PHE A 1 83 ? -10.048 -4.519 23.716 1.00 94.19 83 PHE A O 1
ATOM 635 N N . SER A 1 84 ? -9.018 -2.648 23.040 1.00 87.69 84 SER A N 1
ATOM 636 C CA . SER A 1 84 ? -7.660 -3.121 23.348 1.00 87.69 84 SER A CA 1
ATOM 637 C C . SER A 1 84 ? -7.382 -3.240 24.852 1.00 87.69 84 SER A C 1
ATOM 639 O O . SER A 1 84 ? -6.497 -3.992 25.255 1.00 87.69 84 SER A O 1
ATOM 641 N N . VAL A 1 85 ? -8.125 -2.507 25.688 1.00 92.38 85 VAL A N 1
ATOM 642 C CA . VAL A 1 85 ? -7.950 -2.493 27.154 1.00 92.38 85 VAL A CA 1
ATOM 643 C C . VAL A 1 85 ? -9.098 -3.162 27.912 1.00 92.38 85 VAL A C 1
ATOM 645 O O . VAL A 1 85 ? -9.007 -3.353 29.124 1.00 92.38 85 VAL A O 1
ATOM 648 N N . LYS A 1 86 ? -10.187 -3.516 27.223 1.00 89.00 86 LYS A N 1
ATOM 649 C CA . LYS A 1 86 ? -11.372 -4.124 27.827 1.00 89.00 86 LYS A CA 1
ATOM 650 C C . LYS A 1 86 ? -11.321 -5.648 27.719 1.00 89.00 86 LYS A C 1
ATOM 652 O O . LYS A 1 86 ? -11.237 -6.194 26.626 1.00 89.00 86 LYS A O 1
ATOM 657 N N . ALA A 1 87 ? -11.468 -6.332 28.853 1.00 82.44 87 ALA A N 1
ATOM 658 C CA . ALA A 1 87 ? -11.678 -7.777 28.908 1.00 82.44 87 ALA A CA 1
ATOM 659 C C . ALA A 1 87 ? -12.609 -8.158 30.080 1.00 82.44 87 ALA A C 1
ATOM 661 O O . ALA A 1 87 ? -12.436 -7.609 31.172 1.00 82.44 87 ALA A O 1
ATOM 662 N N . PRO A 1 88 ? -13.553 -9.109 29.904 1.00 89.56 88 PRO A N 1
ATOM 663 C CA . PRO A 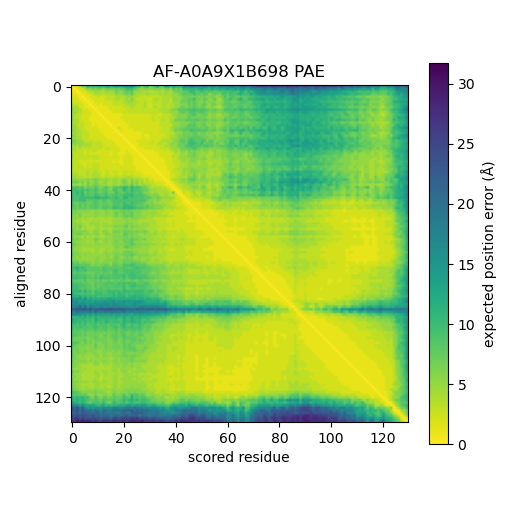1 88 ? -13.957 -9.752 28.646 1.00 89.56 88 PRO A CA 1
ATOM 664 C C . PRO A 1 88 ? -14.861 -8.849 27.780 1.00 89.56 88 PRO A C 1
ATOM 666 O O . PRO A 1 88 ? -15.497 -7.921 28.284 1.00 89.56 88 PRO A O 1
ATOM 669 N N . LEU A 1 89 ? -14.918 -9.129 26.477 1.00 93.75 89 LEU A N 1
ATOM 670 C CA . LEU A 1 89 ? -15.859 -8.508 25.540 1.00 93.75 89 LEU A CA 1
ATOM 671 C C . LEU A 1 89 ? -17.123 -9.368 25.417 1.00 93.75 89 LEU A C 1
ATOM 673 O O . LEU A 1 89 ? -17.054 -10.595 25.487 1.00 93.75 89 LEU A O 1
ATOM 677 N N . SER A 1 90 ? -18.275 -8.730 25.226 1.00 94.88 90 SER A N 1
ATOM 678 C CA . SER A 1 90 ? -19.516 -9.419 24.847 1.00 94.88 90 SER A CA 1
ATOM 679 C C . SER A 1 90 ? -19.505 -9.832 23.370 1.00 94.88 90 SER A C 1
ATOM 681 O O . SER A 1 90 ? -18.688 -9.345 22.589 1.00 94.88 90 SER A O 1
ATOM 683 N N . ASP A 1 91 ? -20.421 -10.706 22.953 1.00 95.81 91 ASP A N 1
ATOM 684 C CA . ASP A 1 91 ? -20.513 -11.155 21.552 1.00 95.81 91 ASP A CA 1
ATOM 685 C C . ASP A 1 91 ? -20.750 -9.989 20.578 1.00 95.81 91 ASP A C 1
ATOM 687 O O . ASP A 1 91 ? -20.140 -9.924 19.512 1.00 95.81 91 ASP A O 1
ATOM 691 N N . ALA A 1 92 ? -21.584 -9.019 20.969 1.00 94.94 92 ALA A N 1
ATOM 692 C CA . ALA A 1 92 ? -21.830 -7.816 20.174 1.00 94.94 92 ALA A CA 1
ATOM 693 C C . ALA A 1 92 ? -20.565 -6.955 20.015 1.00 94.94 92 ALA A C 1
ATOM 695 O O . ALA A 1 92 ? -20.330 -6.379 18.957 1.00 94.94 92 ALA A O 1
ATOM 696 N N . GLU A 1 93 ? -19.728 -6.895 21.051 1.00 95.44 93 GLU A N 1
ATOM 697 C CA . GLU A 1 93 ? -18.475 -6.137 21.025 1.00 95.44 93 GLU A CA 1
ATOM 698 C C . GLU A 1 93 ? -17.386 -6.838 20.216 1.00 95.44 93 GLU A C 1
ATOM 700 O O . GLU A 1 93 ? -16.594 -6.165 19.564 1.00 95.44 93 GLU A O 1
ATOM 705 N N . HIS A 1 94 ? -17.360 -8.173 20.208 1.00 95.69 94 HIS A N 1
ATOM 706 C CA . HIS A 1 94 ? -16.499 -8.920 19.291 1.00 95.69 94 HIS A CA 1
ATOM 707 C C . HIS A 1 94 ? -16.881 -8.645 17.835 1.00 95.69 94 HIS A C 1
ATOM 709 O O . HIS A 1 94 ? -16.008 -8.327 17.033 1.00 95.69 94 HIS A O 1
ATOM 715 N N . ALA A 1 95 ? -18.178 -8.679 17.513 1.00 96.56 95 ALA A N 1
ATOM 716 C CA . ALA A 1 95 ? -18.652 -8.369 16.166 1.00 96.56 95 ALA A CA 1
ATOM 717 C C . ALA A 1 95 ? -18.289 -6.934 15.737 1.00 96.56 95 ALA A C 1
ATOM 719 O O . ALA A 1 95 ? -17.868 -6.713 14.602 1.00 96.56 95 ALA A O 1
ATOM 720 N N . GLU A 1 96 ? -18.406 -5.959 16.644 1.00 96.44 96 GLU A N 1
ATOM 721 C CA . GLU A 1 96 ? -17.986 -4.580 16.376 1.00 96.44 96 GLU A CA 1
ATOM 722 C C . GLU A 1 96 ? -16.467 -4.464 16.175 1.00 96.44 96 GLU A C 1
ATOM 724 O O . GLU A 1 96 ? -16.014 -3.801 15.241 1.00 96.44 96 GLU A O 1
ATOM 729 N N . LEU A 1 97 ? -15.668 -5.130 17.014 1.00 96.06 97 LEU A N 1
ATOM 730 C CA . LEU A 1 97 ? -14.211 -5.149 16.883 1.00 96.06 97 LEU A CA 1
ATOM 731 C C . LEU A 1 97 ? -13.765 -5.767 15.552 1.00 96.06 97 LEU A C 1
ATOM 733 O O . LEU A 1 97 ? -12.853 -5.243 14.911 1.00 96.06 97 LEU A O 1
ATOM 737 N N . ASP A 1 98 ? -14.402 -6.855 15.125 1.00 95.94 98 ASP A N 1
ATOM 738 C CA . ASP A 1 98 ? -14.090 -7.509 13.855 1.00 95.94 98 ASP A CA 1
ATOM 739 C C . ASP A 1 98 ? -14.453 -6.619 12.660 1.00 95.94 98 ASP A C 1
ATOM 741 O O . ASP A 1 98 ? -13.660 -6.504 11.723 1.00 95.94 98 ASP A O 1
ATOM 745 N N . ALA A 1 99 ? -15.580 -5.901 12.723 1.00 95.69 99 ALA A N 1
ATOM 746 C CA . ALA A 1 99 ? -15.944 -4.912 11.708 1.00 95.69 99 ALA A CA 1
ATOM 747 C C . ALA A 1 99 ? -14.925 -3.760 11.629 1.00 95.69 99 ALA A C 1
ATOM 749 O O . ALA A 1 99 ? -14.468 -3.414 10.539 1.00 95.69 99 ALA A O 1
ATOM 750 N N . LEU A 1 100 ? -14.499 -3.210 12.774 1.00 96.94 100 LEU A N 1
ATOM 751 C CA . LEU A 1 100 ? -13.480 -2.153 12.819 1.00 96.94 100 LEU A CA 1
ATOM 752 C C . LEU A 1 100 ? -12.131 -2.625 12.261 1.00 96.94 100 LEU A C 1
ATOM 754 O O . LEU A 1 100 ? -11.456 -1.882 11.550 1.00 96.94 100 LEU A O 1
ATOM 758 N N . ARG A 1 101 ? -11.730 -3.865 12.566 1.00 95.12 101 ARG A N 1
ATOM 759 C CA . ARG A 1 101 ? -10.503 -4.470 12.027 1.00 95.12 101 ARG A CA 1
ATOM 760 C C . ARG A 1 101 ? -10.587 -4.679 10.522 1.00 95.12 101 ARG A C 1
ATOM 762 O O . ARG A 1 101 ? -9.604 -4.411 9.834 1.00 95.12 101 ARG A O 1
ATOM 769 N N . ALA A 1 102 ? -11.737 -5.129 10.022 1.00 94.50 102 ALA A N 1
ATOM 770 C CA . ALA A 1 102 ? -11.965 -5.274 8.593 1.00 94.50 102 ALA A CA 1
ATOM 771 C C . ALA A 1 102 ? -11.816 -3.920 7.888 1.00 94.50 102 ALA A C 1
ATOM 773 O O . ALA A 1 102 ? -11.000 -3.801 6.976 1.00 94.50 102 ALA A O 1
ATOM 774 N N . GLU A 1 103 ? -12.501 -2.876 8.360 1.00 95.62 103 GLU A N 1
ATOM 775 C CA . GLU A 1 103 ? -12.405 -1.535 7.768 1.00 95.62 103 GLU A CA 1
ATOM 776 C C . GLU A 1 103 ? -10.989 -0.948 7.858 1.00 95.62 103 GLU A C 1
ATOM 778 O O . GLU A 1 103 ? -10.464 -0.433 6.866 1.00 95.62 103 GLU A O 1
ATOM 783 N N . TYR A 1 104 ? -10.304 -1.118 8.993 1.00 95.50 104 TYR A N 1
ATOM 784 C CA . TYR A 1 104 ? -8.896 -0.736 9.126 1.00 95.50 104 TYR A CA 1
ATOM 785 C C . TYR A 1 104 ? -7.992 -1.445 8.105 1.00 95.50 104 TYR A C 1
ATOM 787 O O . TYR A 1 104 ? -7.119 -0.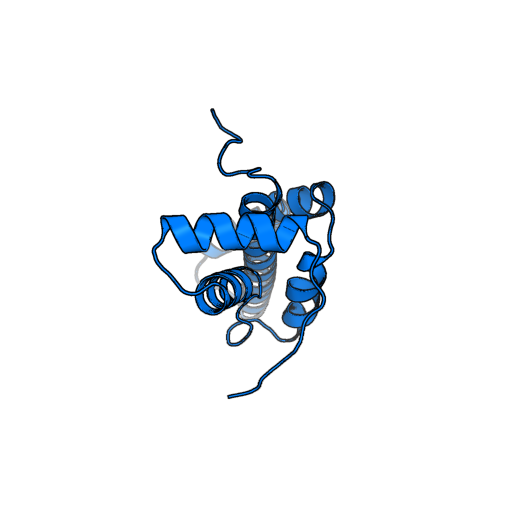819 7.491 1.00 95.50 104 TYR A O 1
ATOM 795 N N . GLY A 1 105 ? -8.206 -2.748 7.903 1.00 94.75 105 GLY A N 1
ATOM 796 C CA . GLY A 1 105 ? -7.492 -3.547 6.910 1.00 94.75 105 GLY A CA 1
ATOM 797 C C . GLY A 1 105 ? -7.718 -3.028 5.490 1.00 94.75 105 GLY A C 1
ATOM 798 O O . GLY A 1 105 ? -6.751 -2.815 4.756 1.00 94.75 105 GLY A O 1
ATOM 799 N N . LYS A 1 106 ? -8.970 -2.716 5.131 1.00 95.50 106 LYS A N 1
ATOM 800 C CA . LYS A 1 106 ? -9.306 -2.144 3.818 1.00 95.50 106 LYS A CA 1
ATOM 801 C C . LYS A 1 106 ? -8.629 -0.790 3.589 1.00 95.50 106 LYS A C 1
ATOM 803 O O . LYS A 1 106 ?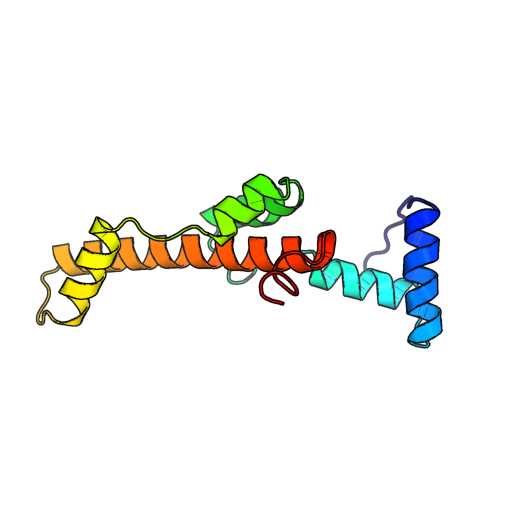 -8.050 -0.556 2.527 1.00 95.50 106 LYS A O 1
ATOM 808 N N . ILE A 1 107 ? -8.649 0.099 4.586 1.00 96.00 107 ILE A N 1
ATOM 809 C CA . ILE A 1 107 ? -7.949 1.395 4.519 1.00 96.00 107 ILE A CA 1
ATOM 810 C C . ILE A 1 107 ? -6.447 1.181 4.308 1.00 96.00 107 ILE A C 1
ATOM 812 O O . ILE A 1 107 ? -5.840 1.828 3.454 1.00 96.00 107 ILE A O 1
ATOM 816 N 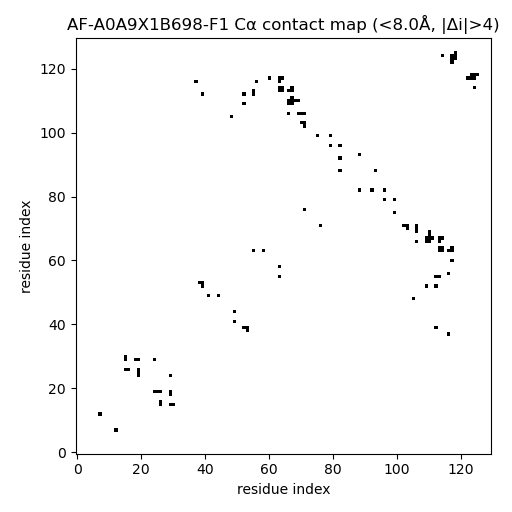N . THR A 1 108 ? -5.855 0.239 5.041 1.00 94.75 108 THR A N 1
ATOM 817 C CA . THR A 1 108 ? -4.423 -0.068 4.950 1.00 94.75 108 THR A CA 1
ATOM 818 C C . THR A 1 108 ? -4.039 -0.593 3.565 1.00 94.75 108 THR A C 1
ATOM 820 O O . THR A 1 108 ? -3.034 -0.148 3.009 1.00 94.75 108 THR A O 1
ATOM 823 N N . LEU A 1 109 ? -4.850 -1.474 2.969 1.00 94.31 109 LEU A N 1
ATOM 824 C CA . LEU A 1 109 ? -4.626 -1.987 1.613 1.00 94.31 109 LEU A CA 1
ATOM 825 C C . LEU A 1 109 ? -4.680 -0.874 0.558 1.00 94.31 109 LEU A C 1
ATOM 827 O O . LEU A 1 109 ? -3.755 -0.752 -0.251 1.00 94.31 109 LEU A O 1
ATOM 831 N N . ARG A 1 110 ? -5.704 -0.008 0.606 1.00 95.50 110 ARG A N 1
ATOM 832 C CA . ARG A 1 110 ? -5.794 1.167 -0.285 1.00 95.50 110 ARG A CA 1
ATOM 833 C C . ARG A 1 110 ? -4.586 2.077 -0.118 1.00 95.50 110 ARG A C 1
ATOM 835 O O . ARG A 1 110 ? -3.970 2.479 -1.103 1.00 95.50 110 ARG A O 1
ATOM 842 N N . LYS A 1 111 ? -4.200 2.360 1.125 1.00 95.25 111 LYS A N 1
ATOM 843 C CA . LYS A 1 111 ? -3.047 3.206 1.436 1.00 95.25 111 LYS A CA 1
ATOM 844 C C . LYS A 1 111 ? -1.752 2.634 0.865 1.00 95.25 111 LYS A C 1
ATOM 846 O O . LYS A 1 111 ? -1.022 3.358 0.190 1.00 95.25 111 LYS A O 1
ATOM 851 N N . ALA A 1 112 ? -1.490 1.345 1.074 1.00 92.38 112 ALA A N 1
ATOM 852 C CA . ALA A 1 112 ? -0.308 0.676 0.538 1.00 92.38 112 ALA A CA 1
ATOM 853 C C . ALA A 1 112 ? -0.265 0.739 -0.998 1.00 92.38 112 ALA A C 1
ATOM 855 O O . ALA A 1 112 ? 0.752 1.135 -1.575 1.00 92.38 112 ALA A O 1
ATOM 856 N N . ARG A 1 113 ? -1.390 0.434 -1.663 1.00 93.12 113 ARG A N 1
ATOM 857 C CA . ARG A 1 113 ? -1.504 0.509 -3.126 1.00 93.12 113 ARG A CA 1
ATOM 858 C C . ARG A 1 113 ? -1.264 1.926 -3.641 1.00 93.12 113 ARG A C 1
ATOM 860 O O . ARG A 1 113 ? -0.496 2.112 -4.583 1.00 93.12 113 ARG A O 1
ATOM 867 N N . ALA A 1 114 ? -1.875 2.924 -3.006 1.00 94.12 114 ALA A N 1
ATOM 868 C CA . ALA A 1 114 ? -1.709 4.318 -3.387 1.00 94.12 114 ALA A CA 1
ATOM 869 C C . ALA A 1 114 ? -0.259 4.799 -3.230 1.00 94.12 114 ALA A C 1
ATOM 871 O O . ALA A 1 114 ? 0.281 5.424 -4.142 1.00 94.12 114 ALA A O 1
ATOM 872 N N . MET A 1 115 ? 0.400 4.455 -2.117 1.00 92.38 115 MET A N 1
ATOM 873 C CA . M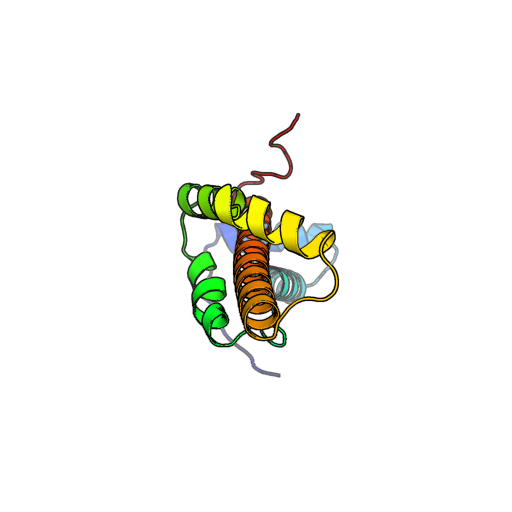ET A 1 115 ? 1.807 4.800 -1.883 1.00 92.38 115 MET A CA 1
ATOM 874 C C . MET A 1 115 ? 2.741 4.177 -2.928 1.00 92.38 115 MET A C 1
ATOM 876 O O . MET A 1 115 ? 3.646 4.861 -3.413 1.00 92.38 115 MET A O 1
ATOM 880 N N . ALA A 1 116 ? 2.509 2.918 -3.311 1.00 90.50 116 ALA A N 1
ATOM 881 C CA . ALA A 1 116 ? 3.284 2.256 -4.359 1.00 90.50 116 ALA A CA 1
ATOM 882 C C . ALA A 1 116 ? 3.118 2.958 -5.719 1.00 90.50 116 ALA A C 1
ATOM 884 O O . ALA A 1 116 ? 4.108 3.265 -6.383 1.00 90.50 116 ALA A O 1
ATOM 885 N N . LEU A 1 117 ? 1.879 3.281 -6.108 1.00 91.06 117 LEU A N 1
ATOM 886 C CA . LEU A 1 117 ? 1.594 3.957 -7.377 1.00 91.06 117 LEU A CA 1
ATOM 887 C C . LEU A 1 117 ? 2.203 5.365 -7.445 1.00 91.06 117 LEU A C 1
ATOM 889 O O . LEU A 1 117 ? 2.830 5.695 -8.452 1.00 91.06 117 LEU A O 1
ATOM 893 N N . LEU A 1 118 ? 2.077 6.161 -6.378 1.00 91.69 118 LEU A N 1
ATOM 894 C CA . LEU A 1 118 ? 2.685 7.496 -6.284 1.00 91.69 118 LEU A CA 1
ATOM 895 C C . LEU A 1 118 ? 4.216 7.429 -6.400 1.00 91.69 118 LEU A C 1
ATOM 897 O O . LEU A 1 118 ? 4.822 8.180 -7.169 1.00 91.69 118 LEU A O 1
ATOM 901 N N . SER A 1 119 ? 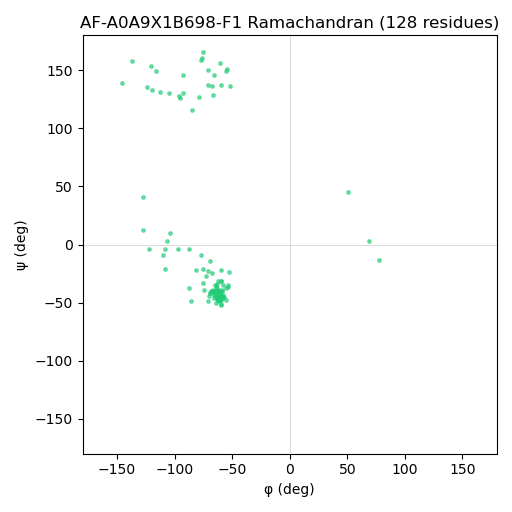4.836 6.466 -5.710 1.00 88.56 119 SER A N 1
ATOM 902 C CA . SER A 1 119 ? 6.290 6.274 -5.744 1.00 88.56 119 SER A CA 1
ATOM 903 C C . SER A 1 119 ? 6.788 5.907 -7.147 1.00 88.56 119 SER A C 1
ATOM 905 O O . SER A 1 119 ? 7.806 6.430 -7.594 1.00 88.56 119 SER A O 1
ATOM 907 N N . ILE A 1 120 ? 6.059 5.042 -7.864 1.00 84.69 120 ILE A N 1
ATOM 908 C CA . ILE A 1 120 ? 6.440 4.569 -9.205 1.00 84.69 120 ILE A CA 1
ATOM 909 C C . ILE A 1 120 ? 6.215 5.643 -10.283 1.00 84.69 120 ILE A C 1
ATOM 911 O O . ILE A 1 120 ? 7.015 5.753 -11.214 1.00 84.69 120 ILE A O 1
ATOM 915 N N . ARG A 1 121 ? 5.124 6.416 -10.202 1.00 84.44 121 ARG A N 1
ATOM 916 C CA . ARG A 1 121 ? 4.702 7.332 -11.282 1.00 84.44 121 ARG A CA 1
ATOM 917 C C . ARG A 1 121 ? 5.368 8.691 -11.221 1.00 84.44 121 ARG A C 1
ATOM 919 O O . ARG A 1 121 ? 5.839 9.183 -12.245 1.00 84.44 121 ARG A O 1
ATOM 926 N N . SER A 1 122 ? 5.360 9.299 -10.041 1.00 77.56 122 SER A N 1
ATOM 927 C CA . SER A 1 122 ? 5.765 10.691 -9.851 1.00 77.56 122 SER A CA 1
ATOM 928 C C . SER A 1 122 ? 6.908 10.845 -8.850 1.00 77.56 122 SER A C 1
ATOM 930 O O . SER A 1 122 ? 7.404 11.955 -8.667 1.00 77.56 122 SER A O 1
ATOM 932 N N . GLY A 1 123 ? 7.350 9.754 -8.210 1.00 77.50 123 GLY A N 1
ATOM 933 C CA . GLY A 1 123 ? 8.340 9.793 -7.127 1.00 77.50 123 GLY A CA 1
ATOM 934 C C . GLY A 1 123 ? 7.807 10.448 -5.847 1.00 77.50 123 GLY A C 1
ATOM 935 O O . GLY A 1 123 ? 8.541 10.599 -4.867 1.00 77.50 123 GLY A O 1
ATOM 936 N N . GLN A 1 124 ? 6.527 10.833 -5.836 1.00 70.12 124 GLN A N 1
ATOM 937 C CA . GLN A 1 124 ? 5.871 11.424 -4.682 1.00 70.12 124 GLN A CA 1
ATOM 938 C C . GLN A 1 124 ? 5.758 10.364 -3.575 1.00 70.12 124 GLN A C 1
ATOM 940 O O . GLN A 1 124 ? 5.442 9.207 -3.842 1.00 70.12 124 GLN A O 1
ATOM 945 N N . ARG A 1 125 ? 6.054 10.777 -2.334 1.00 66.44 125 ARG A N 1
ATOM 946 C CA . ARG A 1 125 ? 6.256 9.965 -1.108 1.00 66.44 125 ARG A CA 1
ATOM 947 C C . ARG A 1 125 ? 7.585 9.228 -0.921 1.00 66.44 125 ARG A C 1
ATOM 949 O O . ARG A 1 125 ? 7.868 8.878 0.218 1.00 66.44 125 ARG A O 1
ATOM 956 N N . LEU A 1 126 ? 8.441 9.082 -1.936 1.00 55.91 126 LEU A N 1
ATOM 957 C CA . LEU A 1 126 ? 9.850 8.723 -1.683 1.00 55.91 126 LEU A CA 1
ATOM 958 C C . LEU A 1 126 ? 10.693 9.958 -1.300 1.00 55.91 126 LEU A C 1
ATOM 960 O O . LEU A 1 126 ? 11.740 9.824 -0.678 1.00 55.91 126 LEU A O 1
ATOM 964 N N . LEU A 1 127 ? 10.219 11.152 -1.683 1.00 52.50 127 LEU A N 1
ATOM 965 C CA . LEU A 1 127 ? 10.916 12.443 -1.576 1.00 52.50 127 LEU A CA 1
ATOM 966 C C . LEU A 1 127 ? 10.088 13.531 -0.865 1.00 52.50 127 LEU A C 1
ATOM 968 O O . LEU A 1 127 ? 10.409 14.708 -0.960 1.00 52.50 127 LEU A O 1
ATOM 972 N N . ALA A 1 128 ? 8.981 13.168 -0.210 1.00 54.72 128 ALA A N 1
ATOM 973 C CA . ALA A 1 128 ? 8.082 14.152 0.406 1.00 54.72 128 ALA A CA 1
ATOM 974 C C . ALA A 1 128 ? 8.609 14.732 1.739 1.00 54.72 128 ALA A C 1
ATOM 976 O O . ALA A 1 128 ? 8.051 15.719 2.200 1.00 54.72 128 ALA A O 1
ATOM 977 N N . ASP A 1 129 ? 9.694 14.174 2.294 1.00 46.53 129 ASP A N 1
ATOM 978 C CA . ASP A 1 129 ? 10.322 14.600 3.558 1.00 46.53 129 ASP A CA 1
ATOM 979 C C . ASP A 1 129 ? 11.844 14.876 3.423 1.00 46.53 129 ASP A C 1
ATOM 981 O O . ASP A 1 129 ? 12.631 14.513 4.300 1.00 46.53 129 ASP A O 1
ATOM 985 N N . THR A 1 130 ? 12.290 15.520 2.336 1.00 42.75 130 THR A N 1
ATOM 986 C CA . THR A 1 130 ? 13.628 16.162 2.271 1.00 42.75 130 THR A CA 1
ATOM 987 C C . THR A 1 130 ? 13.528 17.649 2.012 1.00 42.75 130 THR A C 1
ATOM 989 O O . THR A 1 130 ? 12.810 18.005 1.051 1.00 42.75 130 THR A O 1
#

Organism: NCBI:txid1064514

Mean predicted aligned error: 6.28 Å

Foldseek 3Di:
DDDDDDDDDPVVQVVLVVVCVVVVHDSVVSVVVVVVLLQDDCPPPPPVCNVVLRVCSVDDLVVLVCLLPDDPPPVLVVLLVVPVPDPDDDPVSVVSNVVSVVVRVSSVSSNVSSCSSCCVPPVPPVPVDD

Radius of gyration: 20.16 Å; Cα contacts (8 Å, |Δi|>4): 66; chains: 1; bounding box: 44×35×58 Å

Solvent-accessible surface area (backbone atoms only — not comparable to full-atom values): 7860 Å² total; per-residue (Å²): 140,86,88,82,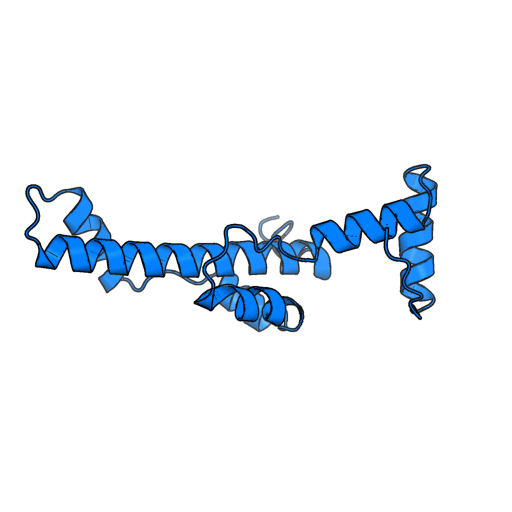91,79,93,71,55,69,69,56,52,52,53,48,47,50,53,14,62,77,68,74,44,58,52,67,59,50,51,50,55,51,48,58,72,69,50,78,85,54,92,90,48,59,79,93,44,46,65,54,67,56,53,54,76,74,55,53,72,69,59,30,47,52,40,47,67,57,69,75,53,72,68,54,50,50,52,56,54,50,59,73,76,52,78,84,71,53,75,71,51,49,54,50,51,52,51,53,50,50,53,50,50,53,46,50,52,46,18,54,53,24,48,52,50,35,36,73,74,73,41,48,76,79,60,75,88,117

Secondary structure (DSSP, 8-state):
---------HHHHHHHHHHHHHHT--HHHHHHHHHHHHSPP-TTS-HHHHHHHHHGGGS-HHHHHHHHH----HHHHHHHHHHHH--SPPHHHHHHHHHHHHHHHHHHHHHHHHHHHHHHHT-TTTSTT-